Protein AF-A0A286CW66-F1 (afdb_monomer_lite)

Organism: NCBI:txid1073196

Structure (mmCIF, N/CA/C/O backbone):
data_AF-A0A286CW66-F1
#
_entry.id   AF-A0A286CW66-F1
#
loop_
_atom_site.group_PDB
_atom_site.id
_atom_site.type_symbol
_atom_site.label_atom_id
_atom_site.label_alt_id
_atom_site.label_comp_id
_atom_site.label_asym_id
_atom_site.label_entity_id
_atom_site.label_seq_id
_atom_site.pdbx_PDB_ins_code
_atom_site.Cartn_x
_atom_site.Cartn_y
_atom_site.Cartn_z
_atom_site.occupancy
_atom_site.B_iso_or_equiv
_atom_site.auth_seq_id
_atom_site.auth_comp_id
_atom_site.auth_asym_id
_atom_site.auth_atom_id
_atom_site.pdbx_PDB_model_num
ATOM 1 N N . MET A 1 1 ? 31.316 -42.466 -7.461 1.00 42.06 1 MET A N 1
ATOM 2 C CA . MET A 1 1 ? 30.653 -41.301 -8.092 1.00 42.06 1 MET A CA 1
ATOM 3 C C . MET A 1 1 ? 29.349 -41.011 -7.332 1.00 42.06 1 MET A C 1
ATOM 5 O O . MET A 1 1 ? 28.291 -41.441 -7.749 1.00 42.06 1 MET A O 1
ATOM 9 N N . ARG A 1 2 ? 29.383 -40.646 -6.042 1.00 40.62 2 ARG A N 1
ATOM 10 C CA . ARG A 1 2 ? 29.480 -39.283 -5.466 1.00 40.62 2 ARG A CA 1
ATOM 11 C C . ARG A 1 2 ? 28.536 -38.244 -6.104 1.00 40.62 2 ARG A C 1
ATOM 13 O O . ARG A 1 2 ? 28.908 -37.558 -7.039 1.00 40.62 2 ARG A O 1
ATOM 20 N N . GLY A 1 3 ? 27.309 -38.216 -5.569 1.00 47.66 3 GLY A N 1
ATOM 21 C CA . GLY A 1 3 ? 26.488 -37.043 -5.234 1.00 47.66 3 GLY A CA 1
ATOM 22 C C . GLY A 1 3 ? 26.477 -35.833 -6.169 1.00 47.66 3 GLY A C 1
ATOM 23 O O . GLY A 1 3 ? 27.171 -34.867 -5.895 1.00 47.66 3 GLY A O 1
ATOM 24 N N . TYR A 1 4 ? 25.590 -35.826 -7.167 1.00 48.50 4 TYR A N 1
ATOM 25 C CA . TYR A 1 4 ? 25.265 -34.607 -7.935 1.00 48.50 4 TYR A CA 1
ATOM 26 C C . TYR A 1 4 ? 23.767 -34.265 -7.981 1.00 48.50 4 TYR A C 1
ATOM 28 O O . TYR A 1 4 ? 23.390 -33.239 -8.533 1.00 48.50 4 TYR A O 1
ATOM 36 N N . ARG A 1 5 ? 22.885 -35.078 -7.379 1.00 47.34 5 ARG A N 1
ATOM 37 C CA . ARG A 1 5 ? 21.425 -34.872 -7.486 1.00 47.34 5 ARG A CA 1
ATOM 38 C C . ARG A 1 5 ? 20.809 -33.981 -6.403 1.00 47.34 5 ARG A C 1
ATOM 40 O O . ARG A 1 5 ? 19.721 -33.468 -6.613 1.00 47.34 5 ARG A O 1
ATOM 47 N N . ALA A 1 6 ? 21.493 -33.755 -5.280 1.00 46.69 6 ALA A N 1
ATOM 48 C CA . ALA A 1 6 ? 20.955 -32.952 -4.174 1.00 46.69 6 ALA A CA 1
ATOM 49 C C . ALA A 1 6 ? 21.221 -31.438 -4.310 1.00 46.69 6 ALA A C 1
ATOM 51 O O . ALA A 1 6 ? 20.533 -30.634 -3.689 1.00 46.69 6 ALA A O 1
ATOM 52 N N . ALA A 1 7 ? 22.193 -31.033 -5.134 1.00 50.16 7 ALA A N 1
ATOM 53 C CA . ALA A 1 7 ? 22.589 -29.628 -5.259 1.00 50.16 7 ALA A CA 1
ATOM 54 C C . ALA A 1 7 ? 21.594 -28.782 -6.080 1.00 50.16 7 ALA A C 1
ATOM 56 O O . ALA A 1 7 ? 21.472 -27.581 -5.855 1.00 50.16 7 ALA A O 1
ATOM 57 N N . ALA A 1 8 ? 20.851 -29.404 -7.001 1.00 50.97 8 ALA A N 1
ATOM 58 C CA . ALA A 1 8 ? 19.938 -28.687 -7.892 1.00 50.97 8 ALA A CA 1
ATOM 59 C C . ALA A 1 8 ? 18.679 -28.167 -7.171 1.00 50.97 8 ALA A C 1
ATOM 61 O O . ALA A 1 8 ? 18.219 -27.063 -7.452 1.00 50.97 8 ALA A O 1
ATOM 62 N N . CYS A 1 9 ? 18.147 -28.921 -6.203 1.00 51.75 9 CYS A N 1
ATOM 63 C CA . CYS A 1 9 ? 16.957 -28.502 -5.455 1.00 51.75 9 CYS A CA 1
ATOM 64 C C . CYS A 1 9 ? 17.255 -27.366 -4.467 1.00 51.75 9 CYS A C 1
ATOM 66 O O . CYS A 1 9 ? 16.408 -26.499 -4.265 1.00 51.75 9 CYS A O 1
ATOM 68 N N . LEU A 1 10 ? 18.462 -27.331 -3.890 1.00 51.38 10 LEU A N 1
ATOM 69 C CA . LEU A 1 10 ? 18.851 -26.263 -2.968 1.00 51.38 10 LEU A CA 1
ATOM 70 C C . LEU A 1 10 ? 19.031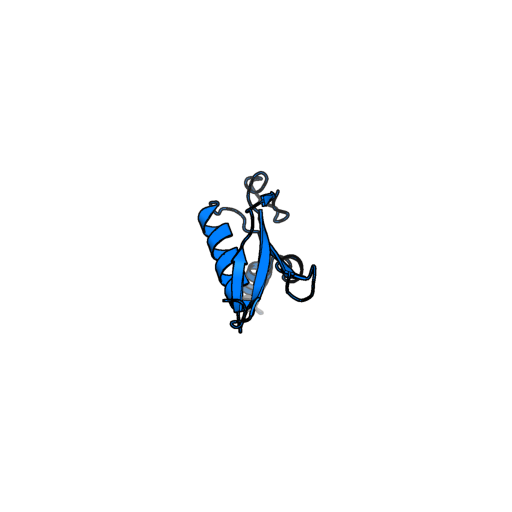 -24.923 -3.702 1.00 51.38 10 LEU A C 1
ATOM 72 O O . LEU A 1 10 ? 18.610 -23.884 -3.200 1.00 51.38 10 LEU A O 1
ATOM 76 N N . GLY A 1 11 ? 19.589 -24.951 -4.918 1.00 49.34 11 GLY A N 1
ATOM 77 C CA . GLY A 1 11 ? 19.764 -23.752 -5.744 1.00 49.34 11 GLY A CA 1
ATOM 78 C C . GLY A 1 11 ? 18.442 -23.096 -6.155 1.00 49.34 11 GLY A C 1
ATOM 79 O O . GLY A 1 11 ? 18.332 -21.872 -6.130 1.00 49.34 11 GLY A O 1
ATOM 80 N N . LEU A 1 12 ? 17.413 -23.895 -6.462 1.00 52.97 12 LEU A N 1
ATOM 81 C CA . LEU A 1 12 ? 16.098 -23.378 -6.857 1.00 52.97 12 LEU A CA 1
ATOM 82 C C . LEU A 1 12 ? 15.339 -22.742 -5.676 1.00 52.97 12 LEU A C 1
ATOM 84 O O . LEU A 1 12 ? 14.642 -21.748 -5.858 1.00 52.97 12 LEU A O 1
ATOM 88 N N . ALA A 1 13 ? 15.515 -23.267 -4.458 1.00 52.91 13 ALA A N 1
ATOM 89 C CA . ALA A 1 13 ? 14.912 -22.699 -3.251 1.00 52.91 13 ALA A CA 1
ATOM 90 C C . ALA A 1 13 ? 15.565 -21.366 -2.830 1.00 52.91 13 ALA A C 1
ATOM 92 O O . ALA A 1 13 ? 14.863 -20.443 -2.424 1.00 52.91 13 ALA A O 1
ATOM 93 N N . LEU A 1 14 ? 16.890 -21.233 -2.975 1.00 54.00 14 LEU A N 1
ATOM 94 C CA . LEU A 1 14 ? 17.610 -19.981 -2.696 1.00 54.00 14 LEU A CA 1
ATOM 95 C C . LEU A 1 14 ? 17.316 -18.884 -3.732 1.00 54.00 14 LEU A C 1
ATOM 97 O O . LEU A 1 14 ? 17.221 -17.715 -3.364 1.00 54.00 14 LEU A O 1
ATOM 101 N N . ALA A 1 15 ? 17.097 -19.244 -5.001 1.00 52.62 15 ALA A N 1
ATOM 102 C CA . ALA A 1 15 ? 16.714 -18.287 -6.042 1.00 52.62 15 ALA A CA 1
ATOM 103 C C . ALA A 1 15 ? 15.321 -17.663 -5.807 1.00 52.62 15 ALA A C 1
ATOM 105 O O . ALA A 1 15 ? 15.080 -16.525 -6.200 1.00 52.62 15 ALA A O 1
ATOM 106 N N . LEU A 1 16 ? 14.421 -18.368 -5.112 1.00 50.50 16 LEU A N 1
ATOM 107 C CA . LEU A 1 16 ? 13.088 -17.863 -4.761 1.00 50.50 16 LEU A CA 1
ATOM 108 C C . LEU A 1 16 ? 13.078 -16.954 -3.515 1.00 50.50 16 LEU A C 1
ATOM 110 O O . LEU A 1 16 ? 12.068 -16.305 -3.251 1.00 50.50 16 LEU A O 1
ATOM 114 N N . ALA A 1 17 ? 14.184 -16.854 -2.767 1.00 48.28 17 ALA A N 1
ATOM 115 C CA . ALA A 1 17 ? 14.279 -15.999 -1.579 1.00 48.28 17 ALA A CA 1
ATOM 116 C C . ALA A 1 17 ? 14.658 -14.532 -1.891 1.00 48.28 17 ALA A C 1
ATOM 118 O O . ALA A 1 17 ? 14.595 -13.684 -1.004 1.00 48.28 17 ALA A O 1
ATOM 119 N N . GLY A 1 18 ? 15.030 -14.213 -3.138 1.00 42.06 18 GLY A N 1
ATOM 120 C CA . GLY A 1 18 ? 15.575 -12.904 -3.530 1.00 42.06 18 GLY A CA 1
ATOM 121 C C . GLY A 1 18 ? 14.564 -11.782 -3.808 1.00 42.06 18 GLY A C 1
ATOM 122 O O . GLY A 1 18 ? 14.985 -10.656 -4.046 1.00 42.06 18 GLY A O 1
ATOM 123 N N . CYS A 1 19 ? 13.254 -12.048 -3.772 1.00 51.56 19 CYS A N 1
ATOM 124 C CA . CYS A 1 19 ? 12.209 -11.043 -4.050 1.00 51.56 19 CYS A CA 1
ATOM 125 C C . CYS A 1 19 ? 11.331 -10.719 -2.833 1.00 51.56 19 CYS A C 1
ATOM 127 O O . CYS A 1 19 ? 10.204 -10.243 -2.978 1.00 51.56 19 CYS A O 1
ATOM 129 N N . MET A 1 20 ? 11.811 -10.979 -1.616 1.00 46.97 20 MET A N 1
ATOM 130 C CA . MET A 1 20 ? 11.143 -10.469 -0.421 1.00 46.97 20 MET A CA 1
ATOM 131 C C . MET A 1 20 ? 11.538 -9.005 -0.229 1.00 46.97 20 MET A C 1
ATOM 133 O O . MET A 1 20 ? 12.449 -8.691 0.530 1.00 46.97 20 MET A O 1
ATOM 137 N N . GLY A 1 21 ? 10.861 -8.114 -0.962 1.00 49.16 21 GLY A N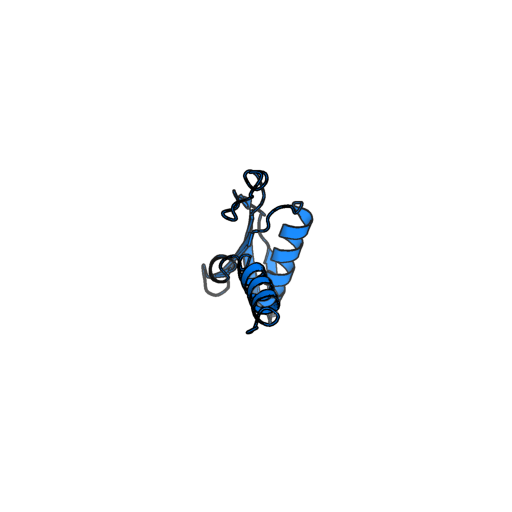 1
ATOM 138 C CA . GLY A 1 21 ? 10.881 -6.682 -0.676 1.00 49.16 21 GLY A CA 1
ATOM 139 C C . GLY A 1 21 ? 10.623 -6.448 0.813 1.00 49.16 21 GLY A C 1
ATOM 140 O O . GLY A 1 21 ? 9.772 -7.116 1.410 1.00 49.16 21 GLY A O 1
ATOM 141 N N . ASP A 1 22 ? 11.405 -5.547 1.402 1.00 49.84 22 ASP A N 1
ATOM 142 C CA . ASP A 1 22 ? 11.487 -5.333 2.844 1.00 49.84 22 ASP A CA 1
ATOM 143 C C . ASP A 1 22 ? 10.080 -5.194 3.471 1.00 49.84 22 ASP A C 1
ATOM 145 O O . ASP A 1 22 ? 9.314 -4.295 3.094 1.00 49.84 22 ASP A O 1
ATOM 149 N N . PRO A 1 23 ? 9.661 -6.113 4.365 1.00 52.22 23 PRO A N 1
ATOM 150 C CA . PRO A 1 23 ? 8.309 -6.100 4.908 1.00 52.22 23 PRO A CA 1
ATOM 151 C C . PRO A 1 23 ? 8.049 -4.873 5.787 1.00 52.22 23 PRO A C 1
ATOM 153 O O . PRO A 1 23 ? 6.887 -4.472 5.895 1.00 52.22 23 PRO A O 1
ATOM 156 N N . ASP A 1 24 ? 9.099 -4.275 6.353 1.00 51.09 24 ASP A N 1
ATOM 157 C CA . ASP A 1 24 ? 9.022 -3.139 7.271 1.00 51.09 24 ASP A CA 1
ATOM 158 C C . ASP A 1 24 ? 8.723 -1.825 6.522 1.00 51.09 24 ASP A C 1
ATOM 160 O O . ASP A 1 24 ? 8.060 -0.928 7.042 1.00 51.09 24 ASP A O 1
ATOM 164 N N . GLU A 1 25 ? 9.080 -1.732 5.233 1.00 61.41 25 GLU A N 1
ATOM 165 C CA . GLU A 1 25 ? 8.824 -0.529 4.425 1.00 61.41 25 GLU A CA 1
ATOM 166 C C . GLU A 1 25 ? 7.345 -0.383 3.988 1.00 61.41 25 GLU A C 1
ATOM 168 O O . GLU A 1 25 ? 6.928 0.682 3.510 1.00 61.41 25 GLU A O 1
ATOM 173 N N . ARG A 1 26 ? 6.516 -1.427 4.159 1.00 78.06 26 ARG A N 1
ATOM 174 C CA . ARG A 1 26 ? 5.136 -1.476 3.629 1.00 78.06 26 ARG A CA 1
ATOM 175 C C . ARG A 1 26 ? 4.092 -0.774 4.489 1.00 78.06 26 ARG A C 1
ATOM 177 O O . ARG A 1 26 ? 3.096 -0.312 3.936 1.00 78.06 26 ARG A O 1
ATOM 184 N N . VAL A 1 27 ? 4.272 -0.691 5.807 1.00 85.31 27 VAL A N 1
ATOM 185 C CA . VAL A 1 27 ? 3.322 -0.008 6.701 1.00 85.31 27 VAL A CA 1
ATOM 186 C C . VAL A 1 27 ? 4.083 0.731 7.791 1.00 85.31 27 VAL A C 1
ATOM 188 O O . VAL A 1 27 ? 4.619 0.128 8.710 1.00 85.31 27 VAL A O 1
ATOM 191 N N . ARG A 1 28 ? 4.060 2.061 7.741 1.00 89.75 28 ARG A N 1
ATOM 192 C CA . ARG A 1 28 ? 4.639 2.925 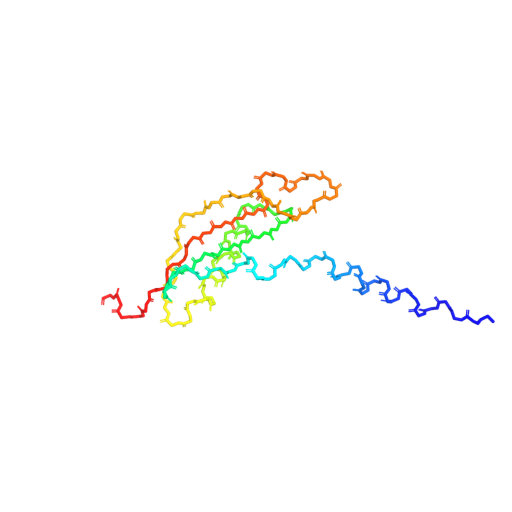8.770 1.00 89.75 28 ARG A CA 1
ATOM 193 C C . ARG A 1 28 ? 3.528 3.627 9.540 1.00 89.75 28 ARG A C 1
ATOM 195 O O . ARG A 1 28 ? 2.711 4.324 8.952 1.00 89.75 28 ARG A O 1
ATOM 202 N N . ARG A 1 29 ? 3.484 3.487 10.864 1.00 89.81 29 ARG A N 1
ATOM 203 C CA . ARG A 1 29 ? 2.529 4.235 11.700 1.00 89.81 29 ARG A CA 1
ATOM 204 C C . ARG A 1 29 ? 2.969 5.703 11.807 1.00 89.81 29 ARG A C 1
ATOM 206 O O . ARG A 1 29 ? 4.119 5.967 12.144 1.00 89.81 29 ARG A O 1
ATOM 213 N N . LEU A 1 30 ? 2.067 6.640 11.514 1.00 89.31 30 LEU A N 1
ATOM 214 C CA . LEU A 1 30 ? 2.287 8.089 11.657 1.00 89.31 30 LEU A CA 1
ATOM 215 C C . LEU A 1 30 ? 1.564 8.672 12.879 1.00 89.31 30 LEU A C 1
ATOM 217 O O . LEU A 1 30 ? 2.001 9.676 13.430 1.00 89.31 30 LEU A O 1
ATOM 221 N N . GLY A 1 31 ? 0.476 8.038 13.312 1.00 88.50 31 GLY A N 1
ATOM 222 C CA . GLY A 1 31 ? -0.302 8.425 14.485 1.00 88.50 31 GLY A CA 1
ATOM 223 C C . GLY A 1 31 ? -1.098 7.244 15.031 1.00 88.50 31 GLY A C 1
ATOM 224 O O . GLY A 1 31 ? -0.953 6.123 14.547 1.00 88.50 31 GLY A O 1
ATOM 225 N N . LYS A 1 32 ? -1.944 7.487 16.038 1.00 86.56 32 LYS A N 1
ATOM 226 C CA . LYS A 1 32 ? -2.773 6.442 16.665 1.00 86.56 32 LYS A CA 1
ATOM 227 C C . LYS A 1 32 ? -3.618 5.682 15.635 1.00 86.56 32 LYS A C 1
ATOM 229 O O . LYS A 1 32 ? -3.611 4.458 15.644 1.00 86.56 32 LYS A O 1
ATOM 234 N N . ASP A 1 33 ? -4.235 6.431 14.726 1.00 89.88 33 ASP A N 1
ATOM 235 C CA . ASP A 1 33 ? -5.159 5.920 13.712 1.00 89.88 33 ASP A CA 1
ATOM 236 C C . ASP A 1 33 ? -4.703 6.254 12.283 1.00 89.88 33 ASP A C 1
ATOM 238 O O . ASP A 1 33 ? -5.455 6.090 11.330 1.00 89.88 33 ASP A O 1
ATOM 242 N N . VAL A 1 34 ? -3.470 6.748 12.120 1.00 91.31 34 VAL A N 1
ATOM 243 C CA . VAL A 1 34 ? -2.928 7.182 10.826 1.00 91.31 34 VAL A CA 1
ATOM 244 C C . VAL A 1 34 ? -1.715 6.337 10.471 1.00 91.31 34 VAL A C 1
ATOM 246 O O . VAL A 1 34 ? -0.730 6.271 11.214 1.00 91.31 34 VAL A O 1
ATOM 249 N N . HIS A 1 35 ? -1.770 5.724 9.298 1.00 91.44 35 HIS A N 1
ATOM 250 C CA . HIS A 1 35 ? -0.750 4.850 8.745 1.00 91.44 35 HIS A CA 1
ATOM 251 C C . HIS A 1 35 ? -0.309 5.359 7.378 1.00 91.44 35 HIS A C 1
ATOM 253 O O . HIS A 1 35 ? -1.083 5.928 6.622 1.00 91.44 35 HIS A O 1
ATOM 259 N N . LEU A 1 36 ? 0.947 5.134 7.042 1.00 92.38 36 LEU A N 1
ATOM 260 C CA . LEU A 1 36 ? 1.496 5.325 5.716 1.00 92.38 36 LEU A CA 1
ATOM 261 C C . LEU A 1 36 ? 1.726 3.939 5.130 1.00 92.38 36 LEU A C 1
ATOM 263 O O . LEU A 1 36 ? 2.574 3.195 5.622 1.00 92.38 36 LEU A O 1
ATOM 267 N N . ILE A 1 37 ? 0.946 3.579 4.119 1.00 92.56 37 ILE A N 1
ATOM 268 C CA . ILE A 1 37 ? 1.018 2.268 3.480 1.00 92.56 37 ILE A CA 1
ATOM 269 C C . ILE A 1 37 ? 1.713 2.426 2.138 1.00 92.56 37 ILE A C 1
ATOM 271 O O . ILE A 1 37 ? 1.369 3.313 1.359 1.00 92.56 37 ILE A O 1
ATOM 275 N N . SER A 1 38 ? 2.690 1.567 1.871 1.00 89.44 38 SER A N 1
ATOM 276 C CA . SER A 1 38 ? 3.374 1.506 0.590 1.00 89.44 38 SER A CA 1
ATOM 277 C C . SER A 1 38 ? 3.241 0.129 -0.062 1.00 89.44 38 SER A C 1
ATOM 279 O O . SER A 1 38 ? 3.065 -0.909 0.586 1.00 89.44 38 SER A O 1
ATOM 281 N N . SER A 1 39 ? 3.257 0.139 -1.386 1.00 86.12 39 SER A N 1
ATOM 282 C CA . SER A 1 39 ? 3.350 -1.034 -2.237 1.00 86.12 39 SER A CA 1
ATOM 283 C C . SER A 1 39 ? 4.502 -0.805 -3.189 1.00 86.12 39 SER A C 1
ATOM 285 O O . SER A 1 39 ? 4.490 0.188 -3.904 1.00 86.12 39 SER A O 1
ATOM 287 N N . ASP A 1 40 ? 5.491 -1.685 -3.182 1.00 81.62 40 ASP A N 1
ATOM 288 C CA . ASP A 1 40 ? 6.589 -1.658 -4.138 1.00 81.62 40 ASP A CA 1
ATOM 289 C C . ASP A 1 40 ? 6.529 -2.970 -4.920 1.00 81.62 40 ASP A C 1
ATOM 291 O O . ASP A 1 40 ? 6.656 -4.049 -4.331 1.00 81.62 40 ASP A O 1
ATOM 295 N N . ARG A 1 41 ? 6.297 -2.894 -6.231 1.00 74.50 41 ARG A N 1
ATOM 296 C CA . ARG A 1 41 ? 6.370 -4.032 -7.147 1.00 74.50 41 ARG A CA 1
ATOM 297 C C . ARG A 1 41 ? 6.946 -3.603 -8.491 1.00 74.50 41 ARG A C 1
ATOM 299 O O . ARG A 1 41 ? 6.454 -2.699 -9.162 1.00 74.50 41 ARG A O 1
ATOM 306 N N . CYS A 1 42 ? 7.974 -4.329 -8.902 1.00 68.81 42 CYS A N 1
ATOM 307 C CA . CYS A 1 42 ? 8.532 -4.258 -10.240 1.00 68.81 42 CYS A CA 1
ATOM 308 C C . CYS A 1 42 ? 7.598 -4.915 -11.272 1.00 68.81 42 CYS A C 1
ATOM 310 O O . CYS A 1 42 ? 7.069 -5.991 -11.012 1.00 68.81 42 CYS A O 1
ATOM 312 N N . ALA A 1 43 ? 7.441 -4.289 -12.445 1.00 60.94 43 ALA A N 1
ATOM 313 C CA . ALA A 1 43 ? 6.673 -4.784 -13.601 1.00 60.94 43 ALA A CA 1
ATOM 314 C C . ALA A 1 43 ? 5.129 -4.806 -13.490 1.00 60.94 43 ALA A C 1
ATOM 316 O O . ALA A 1 43 ? 4.477 -5.458 -14.303 1.00 60.94 43 ALA A O 1
ATOM 317 N N . VAL A 1 44 ? 4.527 -4.066 -12.552 1.00 61.81 44 VAL A N 1
ATOM 318 C CA . VAL A 1 44 ? 3.058 -3.912 -12.469 1.00 61.81 44 VAL A CA 1
ATOM 319 C C . VAL A 1 44 ? 2.595 -2.495 -12.812 1.00 61.81 44 VAL A C 1
ATOM 321 O O . VAL A 1 44 ? 3.305 -1.517 -12.583 1.00 61.81 44 VAL A O 1
ATOM 324 N N . LEU A 1 45 ? 1.386 -2.399 -13.372 1.00 60.31 45 LEU A N 1
ATOM 325 C CA . LEU A 1 45 ? 0.688 -1.142 -13.655 1.00 60.31 45 LEU A CA 1
ATOM 326 C C . LEU A 1 45 ? 0.054 -0.573 -12.371 1.00 60.31 45 LEU A C 1
ATOM 328 O O . LEU A 1 45 ? -0.195 -1.311 -11.416 1.00 60.31 45 LEU A O 1
ATOM 332 N N . GLY A 1 46 ? -0.218 0.738 -12.356 1.00 66.00 46 GLY A N 1
ATOM 333 C CA . GLY A 1 46 ? -0.684 1.481 -11.172 1.00 66.00 46 GLY A CA 1
ATOM 334 C C . GLY A 1 46 ? -1.873 0.850 -10.433 1.00 66.00 46 GLY A C 1
ATOM 335 O O . GLY A 1 46 ? -1.865 0.810 -9.204 1.00 66.00 46 GLY A O 1
ATOM 336 N N . ASP A 1 47 ? -2.823 0.260 -11.161 1.00 81.50 47 ASP A N 1
ATOM 337 C CA . ASP A 1 47 ? -4.041 -0.337 -10.595 1.00 81.50 47 ASP A CA 1
ATOM 338 C C . ASP A 1 47 ? -3.757 -1.474 -9.599 1.00 81.50 47 ASP A C 1
ATOM 340 O O . ASP A 1 47 ? -4.441 -1.620 -8.580 1.00 81.50 47 ASP A O 1
ATOM 344 N N . GLU A 1 48 ? -2.730 -2.290 -9.857 1.00 81.19 48 GLU A N 1
ATOM 345 C CA . GLU A 1 48 ? -2.377 -3.391 -8.958 1.00 81.19 48 GLU A CA 1
ATOM 346 C C . GLU A 1 48 ? -1.733 -2.871 -7.672 1.00 81.19 48 GLU A C 1
ATOM 348 O O . GLU A 1 48 ? -2.025 -3.378 -6.588 1.00 81.19 48 GLU A O 1
ATOM 353 N N . LEU A 1 49 ? -0.911 -1.822 -7.770 1.00 83.38 49 LEU A N 1
ATOM 354 C CA . LEU A 1 49 ? -0.304 -1.178 -6.606 1.00 83.38 49 LEU A CA 1
ATOM 355 C C . LEU A 1 49 ? -1.368 -0.534 -5.707 1.00 83.38 49 LEU A C 1
ATOM 357 O O . LEU A 1 49 ? -1.283 -0.657 -4.482 1.00 83.38 49 LEU A O 1
ATOM 361 N N . GLU A 1 50 ? -2.384 0.103 -6.296 1.00 88.19 50 GLU A N 1
ATOM 362 C CA . GLU A 1 50 ? -3.525 0.667 -5.567 1.00 88.19 50 GLU A CA 1
ATOM 363 C C . GLU A 1 50 ? -4.352 -0.411 -4.863 1.00 88.19 50 GLU A C 1
ATOM 365 O O . GLU A 1 50 ? -4.688 -0.265 -3.680 1.00 88.19 50 GLU A O 1
ATOM 370 N N . ARG A 1 51 ? -4.649 -1.521 -5.555 1.00 88.12 51 ARG A N 1
ATOM 371 C CA . ARG A 1 51 ? -5.358 -2.668 -4.966 1.00 88.12 51 ARG A CA 1
ATOM 372 C C . ARG A 1 51 ? -4.594 -3.231 -3.770 1.00 88.12 51 ARG A C 1
ATOM 374 O O . ARG A 1 51 ? -5.178 -3.425 -2.705 1.00 88.12 51 ARG A O 1
ATOM 381 N N . ASP A 1 52 ? -3.285 -3.403 -3.917 1.00 88.12 52 ASP A N 1
ATOM 382 C CA . ASP A 1 52 ? -2.389 -3.876 -2.863 1.00 88.12 52 ASP A CA 1
ATOM 383 C C . ASP A 1 52 ? -2.426 -2.966 -1.618 1.00 88.12 52 ASP A C 1
ATOM 385 O O . ASP A 1 52 ? -2.455 -3.453 -0.481 1.00 88.12 52 ASP A O 1
ATOM 389 N N . ILE A 1 53 ? -2.447 -1.640 -1.819 1.00 90.06 53 ILE A N 1
ATOM 390 C CA . ILE A 1 53 ? -2.596 -0.662 -0.731 1.00 90.06 53 ILE A CA 1
ATOM 391 C C . ILE A 1 53 ? -3.969 -0.797 -0.072 1.00 90.06 53 ILE A C 1
ATOM 393 O O . ILE A 1 53 ? -4.043 -0.822 1.156 1.00 90.06 53 ILE A O 1
ATOM 397 N N . ARG A 1 54 ? -5.050 -0.920 -0.850 1.00 90.19 54 ARG A N 1
ATOM 398 C CA . ARG A 1 54 ? -6.417 -1.038 -0.320 1.00 90.19 54 ARG A CA 1
ATOM 399 C C . ARG A 1 54 ? -6.602 -2.297 0.521 1.00 90.19 54 ARG A C 1
ATOM 401 O O . ARG A 1 54 ? -7.144 -2.226 1.622 1.00 90.19 54 ARG A O 1
ATOM 408 N N . GLU A 1 55 ? -6.111 -3.435 0.052 1.00 90.69 55 GLU A N 1
ATOM 409 C CA . GLU A 1 55 ? -6.153 -4.683 0.814 1.00 90.69 55 GLU A CA 1
ATOM 410 C C . GLU A 1 55 ? -5.344 -4.592 2.114 1.00 90.69 55 GLU A C 1
ATOM 412 O O . GLU A 1 55 ? -5.783 -5.075 3.161 1.00 90.69 55 GLU A O 1
ATOM 417 N N . ARG A 1 56 ? -4.169 -3.945 2.076 1.00 89.94 56 ARG A N 1
ATOM 418 C CA . ARG A 1 56 ? -3.377 -3.671 3.285 1.00 89.94 56 ARG A CA 1
ATOM 419 C C . ARG A 1 56 ? -4.113 -2.737 4.243 1.00 89.94 56 ARG A C 1
ATOM 421 O O . ARG A 1 56 ? -4.123 -3.006 5.440 1.00 89.94 56 ARG A O 1
ATOM 428 N N . ALA A 1 57 ? -4.760 -1.696 3.730 1.00 90.38 57 ALA A N 1
ATOM 429 C CA . ALA A 1 57 ? -5.543 -0.749 4.515 1.00 90.38 57 ALA A CA 1
ATOM 430 C C . ALA A 1 57 ? -6.687 -1.443 5.273 1.00 90.38 57 ALA A C 1
ATOM 432 O O . ALA A 1 57 ? -6.852 -1.218 6.470 1.00 90.38 57 ALA A O 1
ATOM 433 N N . ILE A 1 58 ? -7.410 -2.358 4.615 1.00 89.44 58 ILE A N 1
ATOM 434 C CA . ILE A 1 58 ? -8.472 -3.159 5.248 1.00 89.44 58 ILE A CA 1
ATOM 435 C C . ILE A 1 58 ? -7.908 -4.014 6.389 1.00 89.44 58 ILE A C 1
ATOM 437 O O . ILE A 1 58 ? -8.480 -4.046 7.476 1.00 89.44 58 ILE A O 1
ATOM 441 N N . ARG A 1 59 ? -6.759 -4.668 6.177 1.00 88.00 59 ARG A N 1
ATOM 442 C CA . ARG A 1 59 ? -6.103 -5.460 7.231 1.00 88.00 59 ARG A CA 1
ATOM 443 C C . ARG A 1 59 ? -5.604 -4.600 8.394 1.00 88.00 59 ARG A C 1
ATOM 445 O O . ARG A 1 59 ? -5.616 -5.062 9.530 1.00 88.00 59 ARG A O 1
ATOM 452 N N . GLN A 1 60 ? -5.172 -3.368 8.121 1.00 86.94 60 GLN A N 1
ATOM 453 C CA . GLN A 1 60 ? -4.641 -2.454 9.133 1.00 86.94 60 GLN A CA 1
ATOM 454 C C . GLN A 1 60 ? -5.738 -1.793 9.981 1.00 86.94 60 GLN A C 1
ATOM 456 O O . GLN A 1 60 ? -5.465 -1.413 11.120 1.00 86.94 60 GLN A O 1
ATOM 461 N N . CYS A 1 61 ? -6.967 -1.704 9.463 1.00 88.06 61 CYS A N 1
ATOM 462 C CA . CYS A 1 61 ? -8.131 -1.150 10.156 1.00 88.06 61 CYS A CA 1
ATOM 463 C C . CYS A 1 61 ? -9.171 -2.246 10.506 1.00 88.06 61 CYS A C 1
ATOM 465 O O . CYS A 1 61 ? -10.295 -2.196 10.008 1.00 88.06 61 CYS A O 1
ATOM 467 N N . PRO A 1 62 ? -8.863 -3.231 11.379 1.00 78.94 62 PRO A N 1
ATOM 468 C CA . PRO A 1 62 ? -9.722 -4.405 11.613 1.00 78.94 62 PRO A CA 1
ATOM 469 C C . PRO A 1 62 ? -11.101 -4.081 12.213 1.00 78.94 62 PRO A C 1
ATOM 471 O O . PRO A 1 62 ? -12.047 -4.851 12.059 1.00 78.94 62 PRO A O 1
ATOM 474 N N . HIS A 1 63 ? -11.233 -2.941 12.894 1.00 80.44 63 HIS A N 1
ATOM 475 C CA . HIS A 1 63 ? -12.467 -2.517 13.566 1.00 80.44 63 HIS A CA 1
ATOM 476 C C . HIS A 1 63 ? -13.074 -1.241 12.969 1.00 80.44 63 HIS A C 1
ATOM 478 O O . HIS A 1 63 ? -13.949 -0.631 13.586 1.00 80.44 63 HIS A O 1
ATOM 484 N N . GLY A 1 64 ? -12.607 -0.817 11.793 1.00 78.31 64 GLY A N 1
ATOM 485 C CA . GLY A 1 64 ? -12.896 0.510 11.269 1.00 78.31 64 GLY A CA 1
ATOM 486 C C . GLY A 1 64 ? -12.990 0.591 9.753 1.00 78.31 64 GLY A C 1
ATOM 487 O O . GLY A 1 64 ? -12.721 -0.370 9.038 1.00 78.31 64 GLY A O 1
ATOM 488 N N . VAL A 1 65 ? -13.380 1.765 9.266 1.00 83.81 65 VAL A N 1
ATOM 489 C CA . VAL A 1 65 ? -13.334 2.098 7.841 1.00 83.81 65 VAL A CA 1
ATOM 490 C C . VAL A 1 65 ? -11.960 2.680 7.537 1.00 83.81 65 VAL A C 1
ATOM 492 O O . VAL A 1 65 ? -11.527 3.636 8.180 1.00 83.81 65 VAL A O 1
ATOM 495 N N . ALA A 1 66 ? -11.273 2.104 6.553 1.00 89.31 66 ALA A N 1
ATOM 496 C CA . ALA A 1 66 ? -10.025 2.649 6.044 1.00 89.31 66 ALA A CA 1
ATOM 497 C C . ALA A 1 66 ? -10.317 3.789 5.059 1.00 89.31 66 ALA A C 1
ATOM 499 O O . ALA A 1 66 ? -10.801 3.552 3.951 1.00 89.31 66 ALA A O 1
ATOM 500 N N . GLN A 1 67 ? -10.004 5.024 5.448 1.00 93.19 67 GLN A N 1
ATOM 501 C CA . GLN A 1 67 ? -9.997 6.163 4.537 1.00 93.19 67 GLN A CA 1
ATOM 502 C C . GLN A 1 67 ? -8.613 6.272 3.900 1.00 93.19 67 GLN A C 1
ATOM 504 O O . GLN A 1 67 ? -7.633 6.559 4.583 1.00 93.19 67 GLN A O 1
ATOM 509 N N . ILE A 1 68 ? -8.536 6.024 2.594 1.00 92.94 68 ILE A N 1
ATOM 510 C CA . ILE A 1 68 ? -7.292 6.110 1.824 1.00 92.94 68 ILE A CA 1
ATOM 511 C C . ILE A 1 68 ? -7.189 7.522 1.241 1.00 92.94 68 ILE A C 1
ATOM 513 O O . ILE A 1 68 ? -8.120 7.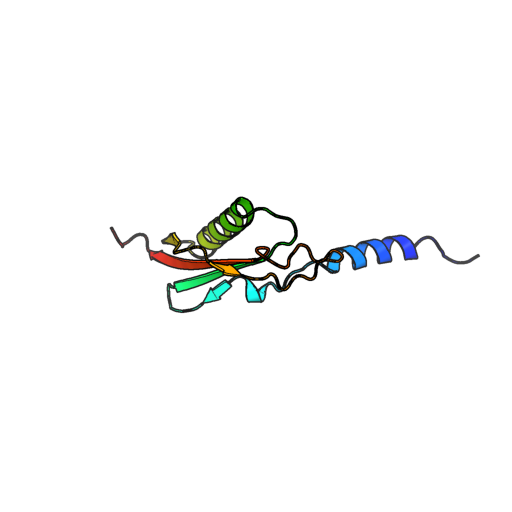992 0.591 1.00 92.94 68 ILE A O 1
ATOM 517 N N . GLY A 1 69 ? -6.077 8.198 1.521 1.00 91.81 69 GLY A N 1
ATOM 518 C CA . GLY A 1 69 ? -5.735 9.499 0.958 1.00 91.81 69 GLY A CA 1
ATOM 519 C C . GLY A 1 69 ? -5.180 9.396 -0.463 1.00 91.81 69 GLY A C 1
ATOM 520 O O . GLY A 1 69 ? -5.340 8.389 -1.147 1.00 91.81 69 GLY A O 1
ATOM 521 N N . GLU A 1 70 ? -4.500 10.447 -0.912 1.00 91.81 70 GLU A N 1
ATOM 522 C CA . GLU A 1 70 ? -3.936 10.491 -2.262 1.00 91.81 70 GLU A CA 1
ATOM 523 C C . GLU A 1 70 ? -2.836 9.439 -2.467 1.00 91.81 70 GLU A C 1
ATOM 525 O O . GLU A 1 70 ? -1.934 9.284 -1.635 1.00 91.81 70 GLU A O 1
ATOM 530 N N . PHE A 1 71 ? -2.891 8.756 -3.611 1.00 89.38 71 PHE A N 1
ATOM 531 C CA . PHE A 1 71 ? -1.835 7.862 -4.060 1.00 89.38 71 PHE A CA 1
ATOM 532 C C . PHE A 1 71 ? -0.659 8.667 -4.618 1.00 89.38 71 PHE A C 1
ATOM 534 O O . PHE A 1 71 ? -0.781 9.424 -5.579 1.00 89.38 71 PHE A O 1
ATOM 541 N N . ARG A 1 72 ? 0.510 8.496 -4.006 1.00 88.56 72 ARG A N 1
ATOM 542 C CA . ARG A 1 72 ? 1.764 9.145 -4.386 1.00 88.56 72 ARG A CA 1
ATOM 543 C C . ARG A 1 72 ? 2.693 8.117 -5.034 1.00 88.56 72 ARG A C 1
ATOM 545 O O . ARG A 1 72 ? 3.169 7.224 -4.324 1.00 88.56 72 ARG A O 1
ATOM 552 N N . PRO A 1 73 ? 2.962 8.208 -6.349 1.00 84.25 73 PRO A N 1
ATOM 553 C CA . PRO A 1 73 ? 3.952 7.355 -6.992 1.00 84.25 73 PRO A CA 1
ATOM 554 C C . PRO A 1 73 ? 5.355 7.707 -6.490 1.00 84.25 73 PRO A C 1
ATOM 556 O O . PRO A 1 73 ? 5.681 8.871 -6.255 1.00 84.25 73 PRO A O 1
ATOM 559 N N . GLN A 1 74 ? 6.186 6.688 -6.311 1.00 81.88 74 GLN A N 1
ATOM 560 C CA . GLN A 1 74 ? 7.578 6.794 -5.895 1.00 81.88 74 GLN A CA 1
ATOM 561 C C . GLN A 1 74 ? 8.457 5.921 -6.799 1.00 81.88 74 GLN A C 1
ATOM 563 O O . GLN A 1 74 ? 7.990 4.909 -7.335 1.00 81.88 74 GLN A O 1
ATOM 568 N N . PRO A 1 75 ? 9.743 6.277 -6.963 1.00 74.69 75 PRO A N 1
ATOM 569 C CA . PRO A 1 75 ? 10.695 5.369 -7.579 1.00 74.69 75 PRO A CA 1
ATOM 570 C C . PRO A 1 75 ? 10.803 4.100 -6.725 1.00 74.69 75 PRO A C 1
ATOM 572 O O . PRO A 1 75 ? 10.932 4.167 -5.499 1.00 74.69 75 PRO A O 1
ATOM 575 N N . SER A 1 76 ? 10.722 2.945 -7.380 1.00 75.12 76 SER A N 1
ATOM 576 C CA . SER A 1 76 ? 10.921 1.654 -6.726 1.00 75.12 76 SER A CA 1
ATOM 577 C C . SER A 1 76 ? 12.374 1.504 -6.295 1.00 75.12 76 SER A C 1
ATOM 579 O O . SER A 1 76 ? 13.288 1.907 -7.019 1.00 75.12 76 SER A O 1
ATOM 581 N N . LYS A 1 77 ? 12.589 0.904 -5.121 1.00 71.56 77 LYS A N 1
ATOM 582 C CA . LYS A 1 77 ? 13.930 0.487 -4.685 1.00 71.56 77 LYS A CA 1
ATOM 583 C C . LYS A 1 77 ? 14.261 -0.934 -5.130 1.00 71.56 77 LYS A C 1
ATOM 585 O O . LYS A 1 77 ? 15.400 -1.371 -4.976 1.00 71.56 77 LYS A O 1
ATOM 590 N N . GLN A 1 78 ? 13.282 -1.660 -5.665 1.00 67.50 78 GLN A N 1
ATOM 591 C CA . GLN A 1 78 ? 13.508 -2.977 -6.229 1.00 67.50 78 GLN A CA 1
ATOM 592 C C . GLN A 1 78 ? 14.270 -2.788 -7.540 1.00 67.50 78 GLN A C 1
ATOM 594 O O . GLN A 1 78 ? 13.773 -2.221 -8.513 1.00 67.50 78 GLN A O 1
ATOM 599 N N . GLY A 1 79 ? 15.536 -3.199 -7.534 1.00 52.81 79 GLY A N 1
ATOM 600 C CA . GLY A 1 79 ? 16.354 -3.192 -8.735 1.00 52.81 79 GLY A CA 1
ATOM 601 C C . GLY A 1 79 ? 15.696 -4.060 -9.805 1.00 52.81 79 GLY A C 1
ATOM 602 O O . GLY A 1 79 ? 15.328 -5.202 -9.546 1.00 52.81 79 GLY A O 1
ATOM 603 N N . SER A 1 80 ? 15.555 -3.524 -11.014 1.00 56.97 80 SER A N 1
ATOM 604 C CA . SER A 1 80 ? 15.233 -4.331 -12.188 1.00 56.97 80 SER A CA 1
ATOM 605 C C . SER A 1 80 ? 16.520 -4.651 -12.924 1.00 56.97 80 SER A C 1
ATOM 607 O O . SER A 1 80 ? 17.299 -3.741 -13.208 1.00 56.97 80 SER A O 1
ATOM 609 N N . LEU A 1 81 ? 16.705 -5.920 -13.300 1.00 55.56 81 LEU A N 1
ATOM 610 C CA . LEU A 1 81 ? 17.783 -6.350 -14.200 1.00 55.56 81 LEU A CA 1
ATOM 611 C C . LEU A 1 81 ? 17.769 -5.590 -15.540 1.00 55.56 81 LEU A C 1
ATOM 613 O O . LEU A 1 81 ? 18.795 -5.520 -16.207 1.00 55.56 81 LEU A O 1
ATOM 617 N N . LEU A 1 82 ? 16.624 -5.006 -15.915 1.00 59.94 82 LEU A N 1
ATOM 618 C CA . LEU A 1 82 ? 16.413 -4.263 -17.160 1.00 59.94 82 LEU A CA 1
ATOM 619 C C . LEU A 1 82 ? 16.131 -2.763 -16.938 1.00 59.94 82 LEU A C 1
ATOM 621 O O . LEU A 1 82 ? 15.792 -2.057 -17.880 1.00 59.94 82 LEU A O 1
ATOM 625 N N . GLY A 1 83 ? 16.241 -2.250 -15.706 1.00 55.56 83 GLY A N 1
ATOM 626 C CA . GLY A 1 83 ? 16.046 -0.821 -15.409 1.00 55.56 83 GLY A CA 1
ATOM 627 C C . GLY A 1 83 ? 14.601 -0.301 -15.515 1.00 55.56 83 GLY A C 1
ATOM 628 O O . GLY A 1 83 ? 14.357 0.883 -15.307 1.00 55.56 83 GLY A O 1
ATOM 629 N N . GLU A 1 84 ? 13.607 -1.147 -15.783 1.00 56.97 84 GLU A N 1
ATOM 630 C CA . GLU A 1 84 ? 12.231 -0.679 -16.035 1.00 56.97 84 GLU A CA 1
ATOM 631 C C . GLU A 1 84 ? 11.454 -0.243 -14.776 1.00 56.97 84 GLU A C 1
ATOM 633 O O . GLU A 1 84 ? 10.442 0.447 -14.878 1.00 56.97 84 GLU A O 1
ATOM 638 N N . CYS A 1 85 ? 11.945 -0.543 -13.567 1.00 63.34 85 CYS A N 1
ATOM 639 C CA . CYS A 1 85 ? 11.286 -0.130 -12.313 1.00 63.34 85 CYS A CA 1
ATOM 640 C C . CYS A 1 85 ? 11.477 1.351 -11.951 1.00 63.34 85 CYS A C 1
ATOM 642 O O . CYS A 1 85 ? 10.911 1.833 -10.968 1.00 63.34 85 CYS A O 1
ATOM 644 N N . LEU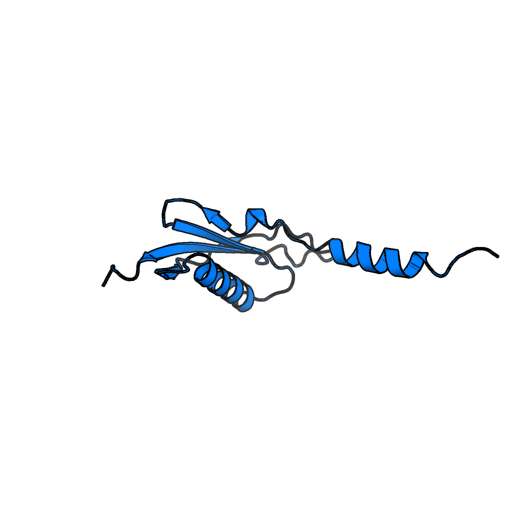 A 1 86 ? 12.249 2.087 -12.755 1.00 53.28 86 LEU A N 1
ATOM 645 C CA . LEU A 1 86 ? 12.792 3.401 -12.413 1.00 53.28 86 LEU A CA 1
ATOM 646 C C . LEU A 1 86 ? 11.774 4.553 -12.344 1.00 53.28 86 LEU A C 1
ATOM 648 O O . LEU A 1 86 ? 12.154 5.631 -11.897 1.00 53.28 86 LEU A O 1
ATOM 652 N N . ARG A 1 87 ? 10.505 4.386 -12.757 1.00 57.34 87 ARG A N 1
ATOM 653 C CA . ARG A 1 87 ? 9.558 5.527 -12.819 1.00 57.34 87 ARG A CA 1
ATOM 654 C C . ARG A 1 87 ? 8.289 5.431 -11.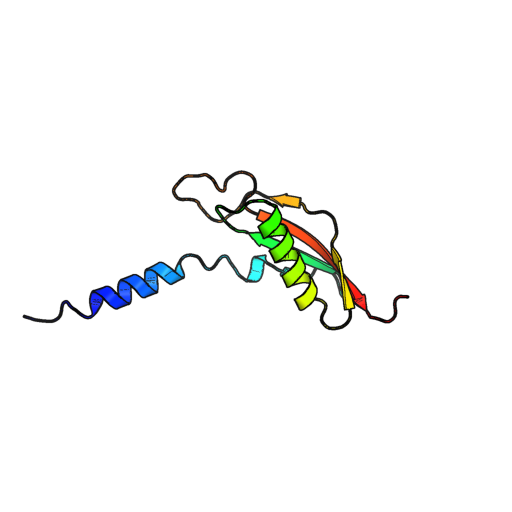970 1.00 57.34 87 ARG A C 1
ATOM 656 O O . ARG A 1 87 ? 7.853 6.467 -11.482 1.00 57.34 87 ARG A O 1
ATOM 663 N N . ALA A 1 88 ? 7.706 4.249 -11.768 1.00 63.16 88 ALA A N 1
ATOM 664 C CA . ALA A 1 88 ? 6.435 4.117 -11.036 1.00 63.16 88 ALA A CA 1
ATOM 665 C C . ALA A 1 88 ? 6.233 2.739 -10.377 1.00 63.16 88 ALA A C 1
ATOM 667 O O . ALA A 1 88 ? 5.107 2.279 -10.230 1.00 63.16 88 ALA A O 1
ATOM 668 N N . GLY A 1 89 ? 7.315 2.053 -9.998 1.00 72.62 89 GLY A N 1
ATOM 669 C CA . GLY A 1 89 ? 7.210 0.722 -9.384 1.00 72.62 89 GLY A CA 1
ATOM 670 C C . GLY A 1 89 ? 6.805 0.738 -7.905 1.00 72.62 89 GLY A C 1
ATOM 671 O O . GLY A 1 89 ? 6.612 -0.321 -7.320 1.00 72.62 89 GLY A O 1
ATOM 672 N N . LYS A 1 90 ? 6.676 1.916 -7.281 1.00 83.31 90 LYS A N 1
ATOM 673 C CA . LYS A 1 90 ? 6.223 2.054 -5.897 1.00 83.31 90 LYS A CA 1
ATOM 674 C C . LYS A 1 90 ? 5.084 3.057 -5.791 1.00 83.31 90 LYS A C 1
ATOM 676 O O . LYS A 1 90 ? 5.121 4.124 -6.395 1.00 83.31 90 LYS A O 1
ATOM 681 N N . LEU A 1 91 ? 4.089 2.731 -4.981 1.00 87.75 91 LEU A N 1
ATOM 682 C CA . LEU A 1 91 ? 2.964 3.593 -4.656 1.00 87.75 91 LEU A CA 1
ATOM 683 C C . LEU A 1 91 ? 2.837 3.718 -3.142 1.00 87.75 91 LEU A C 1
ATOM 685 O O . LEU A 1 91 ? 3.077 2.759 -2.406 1.00 87.75 91 LEU A O 1
ATOM 689 N N . GLN A 1 92 ? 2.462 4.898 -2.668 1.00 90.25 92 GLN A N 1
ATOM 690 C CA . GLN A 1 92 ? 2.260 5.166 -1.252 1.00 90.25 92 GLN A CA 1
ATOM 691 C C . GLN A 1 92 ? 0.965 5.938 -1.034 1.00 90.25 92 GLN A C 1
ATOM 693 O O . GLN A 1 92 ? 0.667 6.859 -1.783 1.00 90.25 92 GLN A O 1
ATOM 698 N N . ALA A 1 93 ? 0.223 5.604 0.017 1.00 93.75 93 ALA A N 1
ATOM 699 C CA . ALA A 1 93 ? -0.926 6.384 0.452 1.00 93.75 93 ALA A CA 1
ATOM 700 C C . ALA A 1 93 ? -0.970 6.475 1.976 1.00 93.75 93 ALA A C 1
ATOM 702 O O . ALA A 1 93 ? -0.589 5.543 2.692 1.00 93.75 93 ALA A O 1
ATOM 703 N N . GLN A 1 94 ? -1.457 7.608 2.476 1.00 94.94 94 GLN A N 1
ATOM 704 C CA . GLN A 1 94 ? -1.845 7.720 3.874 1.00 94.94 94 GLN A CA 1
ATOM 705 C C . GLN A 1 94 ? -3.209 7.052 4.064 1.00 94.94 94 GLN A C 1
ATOM 707 O O . GLN A 1 94 ? -4.106 7.212 3.242 1.00 94.94 94 GLN A O 1
ATOM 712 N N . VAL A 1 95 ? -3.355 6.299 5.143 1.00 93.56 95 VAL A N 1
ATOM 713 C CA . VAL A 1 95 ? -4.575 5.601 5.521 1.00 93.56 95 VAL A CA 1
ATOM 714 C C . VAL A 1 95 ? -4.946 6.018 6.929 1.00 93.56 95 VAL A C 1
ATOM 716 O O . VAL A 1 95 ? -4.153 5.843 7.853 1.00 93.56 95 VAL A O 1
ATOM 719 N N . THR A 1 96 ? -6.159 6.528 7.086 1.00 93.75 96 THR A N 1
ATOM 720 C CA . THR A 1 96 ? -6.738 6.847 8.390 1.00 93.75 96 THR A CA 1
ATOM 721 C C . THR A 1 96 ? -7.793 5.802 8.728 1.00 93.75 96 THR A C 1
ATOM 723 O O . THR A 1 96 ? -8.717 5.574 7.946 1.00 93.75 96 THR A O 1
ATOM 726 N N . CYS A 1 97 ? -7.647 5.143 9.873 1.00 91.69 97 CYS A N 1
ATOM 727 C CA . CYS A 1 97 ? -8.625 4.195 10.384 1.00 91.69 97 CYS A CA 1
ATOM 728 C C . CYS A 1 97 ? -9.670 4.939 11.218 1.00 91.69 97 CYS A C 1
ATOM 730 O O . CYS A 1 97 ? -9.358 5.483 12.270 1.00 91.69 97 CYS A O 1
ATOM 732 N N . HIS A 1 98 ? -10.929 4.916 10.792 1.00 86.56 98 HIS A N 1
ATOM 733 C CA . HIS A 1 98 ? -12.033 5.442 11.596 1.00 86.56 98 HIS A CA 1
ATOM 734 C C . HIS A 1 98 ? -12.733 4.294 12.305 1.00 86.56 98 HIS A C 1
ATOM 736 O O . HIS A 1 98 ? -13.147 3.340 11.650 1.00 86.56 98 HIS A O 1
ATOM 742 N N . GLY A 1 99 ? -12.883 4.357 13.628 1.00 78.44 99 GLY A N 1
ATOM 743 C CA . GLY A 1 99 ? -13.708 3.385 14.348 1.00 78.44 99 GLY A CA 1
ATOM 744 C C . GLY A 1 99 ? -15.161 3.429 13.858 1.00 78.44 99 GLY A C 1
ATOM 745 O O . GLY A 1 99 ? -15.631 4.463 13.391 1.00 78.44 99 GLY A O 1
ATOM 746 N N . LYS A 1 100 ? -15.913 2.330 14.005 1.00 64.12 100 LYS A N 1
ATOM 747 C CA . LYS A 1 100 ? -17.351 2.260 13.648 1.00 64.12 100 LYS A CA 1
ATOM 748 C C . LYS A 1 100 ? -18.270 3.262 14.383 1.00 64.12 100 LYS A C 1
ATOM 750 O O . LYS A 1 100 ? -19.472 3.223 14.169 1.00 64.12 100 LYS A O 1
ATOM 755 N N . ASN A 1 101 ? -17.726 4.142 15.225 1.00 55.25 101 ASN A N 1
ATOM 756 C CA . ASN A 1 101 ? -18.461 5.119 16.032 1.00 55.25 101 ASN A CA 1
ATOM 757 C C . ASN A 1 101 ? -18.349 6.566 15.499 1.00 55.25 101 ASN A C 1
ATOM 759 O O . ASN A 1 101 ? -18.588 7.509 16.244 1.00 55.25 101 ASN A O 1
ATOM 763 N N . SER A 1 102 ? -17.920 6.746 14.244 1.00 51.72 102 SER A N 1
ATOM 764 C CA . SER A 1 102 ? -17.759 8.054 13.584 1.00 51.72 102 SER A CA 1
ATOM 765 C C . SER A 1 102 ? -18.788 8.279 12.464 1.00 51.72 102 SER A C 1
ATOM 767 O O . SER A 1 102 ? -18.432 8.749 11.383 1.00 51.72 102 SER A O 1
ATOM 769 N N . GLN A 1 103 ? -20.048 7.917 12.721 1.00 48.16 103 GLN A N 1
ATOM 770 C CA . GLN A 1 103 ? -21.228 8.348 11.963 1.00 48.16 103 GLN A CA 1
ATOM 771 C C . GLN A 1 103 ? -22.259 8.921 12.927 1.00 48.16 103 GLN A C 1
ATOM 773 O O . GLN A 1 103 ? -22.443 8.300 13.997 1.00 48.16 103 GLN A O 1
#

pLDDT: mean 72.28, std 17.4, range [40.62, 94.94]

Foldseek 3Di:
DDDDPPPVVVVVVVVVVPPPDDPVVAWDDPDPFKIKGKDAAPPDDPVVRVVVRVVVQCVVQVQFDKDKADKDFDQHPPDDPVRRSGGGRMIIIMIGGDGPPPD

Radius of gyration: 18.58 Å; chains: 1; bounding box: 52×52×34 Å

Sequence (103 aa):
MRGYRAAACLGLALALAGCMGDPDERVRRLGKDVHLISSDRCAVLGDELERDIRERAIRQCPHGVAQIGEFRPQPSKQGSLLGECLRAGKLQAQVTCHGKNSQ

Secondary structure (DSSP, 8-state):
----SSHHHHHHHHHTTTT---GGGGEEE-SSSEEEEEEE-TT--HHHHHHHHHHHHHHH-TTEEEEE---EEE---S--TTSGGGTTSEEEEEEEEEETT--